Protein AF-A0AA36F958-F1 (afdb_monomer)

Solvent-accessible surface area (backbone atoms only — not comparable to full-atom values): 6539 Å² total; per-residue (Å²): 139,83,89,78,86,78,79,74,82,78,86,76,81,88,77,88,72,92,47,97,82,64,64,79,83,53,77,62,72,61,50,58,80,67,60,77,49,75,65,56,57,45,49,51,37,56,76,62,69,63,53,54,58,68,60,47,49,52,51,36,61,76,69,69,50,98,68,57,74,64,57,44,49,52,50,55,70,69,33,64,68,50,60,71,70,52,81,82,76,77,75,78,94,68,86,130

Structure (mmCIF, N/CA/C/O backbone):
data_AF-A0AA36F958-F1
#
_entry.id   AF-A0AA36F958-F1
#
loop_
_atom_site.group_PDB
_atom_site.id
_atom_site.type_symbol
_atom_site.label_atom_id
_atom_site.label_alt_id
_atom_site.label_comp_id
_atom_site.label_asym_id
_atom_site.label_entity_id
_atom_site.label_seq_id
_atom_site.pdbx_PDB_ins_code
_atom_site.Cartn_x
_atom_site.Cart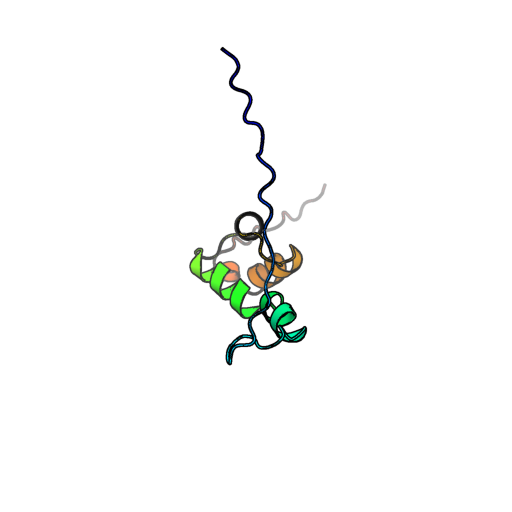n_y
_atom_site.Cartn_z
_atom_site.occupancy
_atom_site.B_iso_or_equiv
_atom_site.auth_seq_id
_atom_site.auth_comp_id
_atom_site.auth_asym_id
_atom_site.auth_atom_id
_atom_site.pdbx_PDB_model_num
ATOM 1 N N . MET A 1 1 ? 50.186 0.284 -3.338 1.00 40.28 1 MET A N 1
ATOM 2 C CA . MET A 1 1 ? 49.736 -0.509 -4.506 1.00 40.28 1 MET A CA 1
ATOM 3 C C . MET A 1 1 ? 48.330 -0.051 -4.884 1.00 40.28 1 MET A C 1
ATOM 5 O O . MET A 1 1 ? 47.367 -0.494 -4.275 1.00 40.28 1 MET A O 1
ATOM 9 N N . ARG A 1 2 ? 48.204 0.926 -5.792 1.00 52.03 2 ARG A N 1
ATOM 10 C CA . ARG A 1 2 ? 46.915 1.484 -6.238 1.00 52.03 2 ARG A CA 1
ATOM 11 C C . ARG A 1 2 ? 46.633 0.907 -7.622 1.00 52.03 2 ARG A C 1
ATOM 13 O O . ARG A 1 2 ? 47.214 1.366 -8.597 1.00 52.03 2 ARG A O 1
ATOM 20 N N . TRP A 1 3 ? 45.836 -0.152 -7.687 1.00 50.44 3 TRP A N 1
ATOM 21 C CA . TRP A 1 3 ? 45.460 -0.783 -8.949 1.00 50.44 3 TRP A CA 1
ATOM 22 C C . TRP A 1 3 ? 44.505 0.158 -9.698 1.00 50.44 3 TRP A C 1
ATOM 24 O O . TRP A 1 3 ? 43.446 0.522 -9.192 1.00 50.44 3 TRP A O 1
ATOM 34 N N . ARG A 1 4 ? 44.933 0.630 -10.872 1.00 55.50 4 ARG A N 1
ATOM 35 C CA . ARG A 1 4 ? 44.144 1.462 -11.785 1.00 55.50 4 ARG A CA 1
ATOM 36 C C . ARG A 1 4 ? 43.639 0.533 -12.889 1.00 55.50 4 ARG A C 1
ATOM 38 O O . ARG A 1 4 ? 44.444 -0.009 -13.635 1.00 55.50 4 ARG A O 1
ATOM 45 N N . ILE A 1 5 ? 42.329 0.308 -12.942 1.00 61.81 5 ILE A N 1
ATOM 46 C CA . ILE A 1 5 ? 41.689 -0.440 -14.030 1.00 61.81 5 ILE A CA 1
ATOM 47 C C . ILE A 1 5 ? 41.472 0.555 -15.164 1.00 61.81 5 ILE A C 1
ATOM 49 O O . ILE A 1 5 ? 40.604 1.422 -15.065 1.00 61.81 5 ILE A O 1
ATOM 53 N N . GLU A 1 6 ? 42.282 0.472 -16.213 1.00 63.47 6 GLU A N 1
ATOM 54 C CA . GLU A 1 6 ? 41.982 1.170 -17.459 1.00 63.47 6 GLU A CA 1
ATOM 55 C C . GLU A 1 6 ? 40.929 0.360 -18.218 1.00 63.47 6 GLU A C 1
ATOM 57 O O . GLU A 1 6 ? 41.117 -0.818 -18.527 1.00 63.47 6 GLU A O 1
ATOM 62 N N . LEU A 1 7 ? 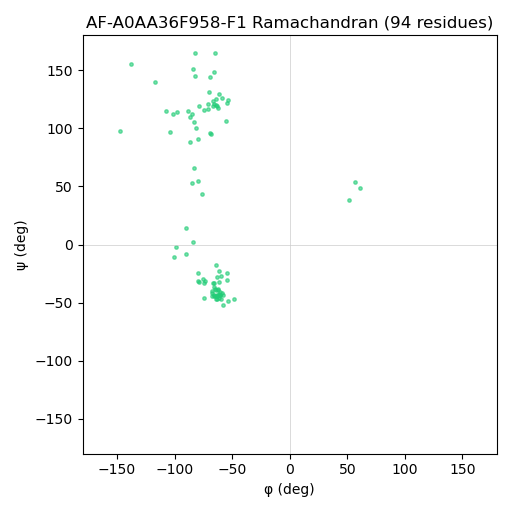39.775 0.981 -18.454 1.00 59.03 7 LEU A N 1
ATOM 63 C CA . LEU A 1 7 ? 38.711 0.422 -19.276 1.00 59.03 7 LEU A CA 1
ATOM 64 C C . LEU A 1 7 ? 39.209 0.405 -20.723 1.00 59.03 7 LEU A C 1
ATOM 66 O O . LEU A 1 7 ? 39.131 1.416 -21.418 1.00 59.03 7 LEU A O 1
ATOM 70 N N . ALA A 1 8 ? 39.748 -0.729 -21.171 1.00 64.69 8 ALA A N 1
ATOM 71 C CA . ALA A 1 8 ? 40.026 -0.945 -22.583 1.00 64.69 8 ALA A CA 1
ATOM 72 C C . ALA A 1 8 ? 38.727 -0.705 -23.370 1.00 64.69 8 ALA A C 1
ATOM 74 O O . ALA A 1 8 ? 37.695 -1.319 -23.090 1.00 64.69 8 ALA A O 1
ATOM 75 N N . GLN A 1 9 ? 38.756 0.235 -24.314 1.00 63.44 9 GLN A N 1
ATOM 76 C CA . GLN A 1 9 ? 37.596 0.591 -25.121 1.00 63.44 9 GLN A CA 1
ATOM 77 C C . GLN A 1 9 ? 37.269 -0.582 -26.053 1.00 63.44 9 GLN A C 1
ATOM 79 O O . GLN A 1 9 ? 37.863 -0.735 -27.118 1.00 63.44 9 GLN A O 1
ATOM 84 N N . TYR A 1 10 ? 36.340 -1.441 -25.637 1.00 65.06 10 TYR A N 1
ATOM 85 C CA . TYR A 1 10 ? 35.825 -2.503 -26.491 1.00 65.06 10 TYR A CA 1
ATOM 86 C C . TYR A 1 10 ? 35.136 -1.869 -27.699 1.00 65.06 10 TYR A C 1
ATOM 88 O O . TYR A 1 10 ? 34.146 -1.148 -27.565 1.00 65.06 10 TYR A O 1
ATOM 96 N N . LYS A 1 11 ? 35.668 -2.134 -28.894 1.00 66.44 11 LYS A N 1
ATOM 97 C CA . LYS A 1 11 ? 35.023 -1.762 -30.150 1.00 66.44 11 LYS A CA 1
ATOM 98 C C . LYS A 1 11 ? 33.939 -2.797 -30.440 1.00 66.44 11 LYS A C 1
ATOM 100 O O . LYS A 1 11 ? 34.207 -3.854 -31.000 1.00 66.44 11 LYS A O 1
ATOM 105 N N . VAL A 1 12 ? 32.734 -2.524 -29.959 1.00 65.44 12 VAL A N 1
ATOM 106 C CA . VAL A 1 12 ? 31.550 -3.347 -30.218 1.00 65.44 12 VAL A CA 1
ATOM 107 C C . VAL A 1 12 ? 30.884 -2.874 -31.502 1.00 65.44 12 VAL A C 1
ATOM 109 O O . VAL A 1 12 ? 30.368 -1.760 -31.559 1.00 65.44 12 VAL A O 1
ATOM 112 N N . ASP A 1 13 ? 30.870 -3.736 -32.515 1.00 66.62 13 ASP A N 1
ATOM 113 C CA . ASP A 1 13 ? 30.061 -3.532 -33.713 1.00 66.62 13 ASP A CA 1
ATOM 114 C C . ASP A 1 13 ? 28.642 -4.054 -33.445 1.00 66.62 13 ASP A C 1
ATOM 116 O O . ASP A 1 13 ? 28.414 -5.251 -33.251 1.00 66.62 13 ASP A O 1
ATOM 120 N N . ILE A 1 14 ? 27.669 -3.140 -33.397 1.00 70.44 14 ILE A N 1
ATOM 121 C CA . ILE A 1 14 ? 26.254 -3.484 -33.219 1.00 70.44 14 ILE A CA 1
ATOM 122 C C . ILE A 1 14 ? 25.695 -3.889 -34.583 1.00 70.44 14 ILE A C 1
ATOM 124 O O . ILE A 1 14 ? 25.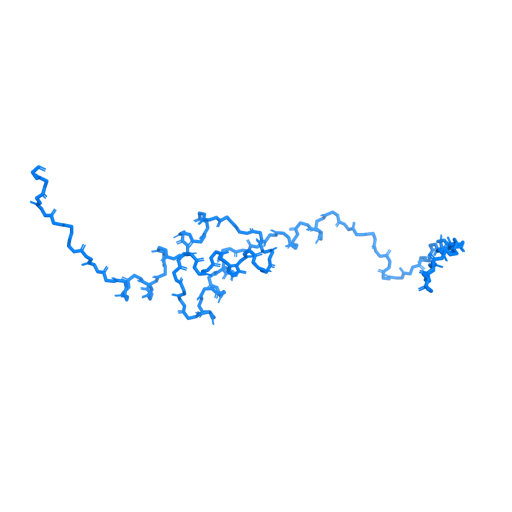362 -3.044 -35.411 1.00 70.44 14 ILE A O 1
ATO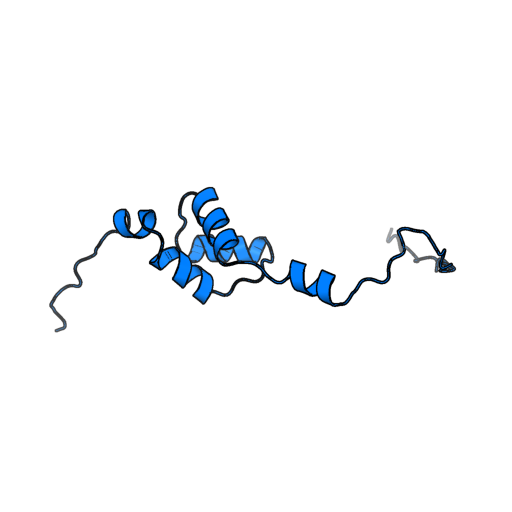M 128 N N . ILE A 1 15 ? 25.588 -5.196 -34.820 1.00 70.19 15 ILE A N 1
ATOM 129 C CA . ILE A 1 15 ? 25.019 -5.739 -36.058 1.00 70.19 15 ILE A CA 1
ATOM 130 C C . ILE A 1 15 ? 23.559 -6.120 -35.807 1.00 70.19 15 ILE A C 1
ATOM 132 O O . ILE A 1 15 ? 23.263 -7.056 -35.063 1.00 70.19 15 ILE A O 1
ATOM 136 N N . TYR A 1 16 ? 22.634 -5.415 -36.458 1.00 68.19 16 TYR A N 1
ATOM 137 C CA . TYR A 1 16 ? 21.218 -5.768 -36.436 1.00 68.19 16 TYR A CA 1
ATOM 138 C C . TYR A 1 16 ? 20.974 -7.048 -37.252 1.00 68.19 16 TYR A C 1
ATOM 140 O O . TYR A 1 16 ? 21.253 -7.094 -38.449 1.00 68.19 16 TYR A O 1
ATOM 148 N N . ARG A 1 17 ? 20.435 -8.094 -36.614 1.00 69.88 17 ARG A N 1
ATOM 149 C CA . ARG A 1 17 ? 19.972 -9.315 -37.292 1.00 69.88 17 ARG A CA 1
ATOM 150 C C . ARG A 1 17 ? 18.447 -9.347 -37.300 1.00 69.88 17 ARG A C 1
ATOM 152 O O . ARG A 1 17 ? 17.830 -9.460 -36.241 1.00 69.88 17 ARG A O 1
ATOM 159 N N . GLN A 1 18 ? 17.831 -9.267 -38.478 1.00 67.50 18 GLN A N 1
ATOM 160 C CA . GLN A 1 18 ? 16.390 -9.497 -38.610 1.00 67.50 18 GLN A CA 1
ATOM 161 C C . GLN A 1 18 ? 16.079 -10.946 -38.230 1.00 67.50 18 GLN A C 1
ATOM 163 O O . GLN A 1 18 ? 16.668 -11.883 -38.762 1.00 67.50 18 GLN A O 1
ATOM 168 N N . GLY A 1 19 ? 15.169 -11.128 -37.280 1.00 74.75 19 GLY A N 1
ATOM 169 C CA . GLY A 1 19 ? 14.689 -12.434 -36.849 1.00 74.75 19 GLY A CA 1
ATOM 170 C C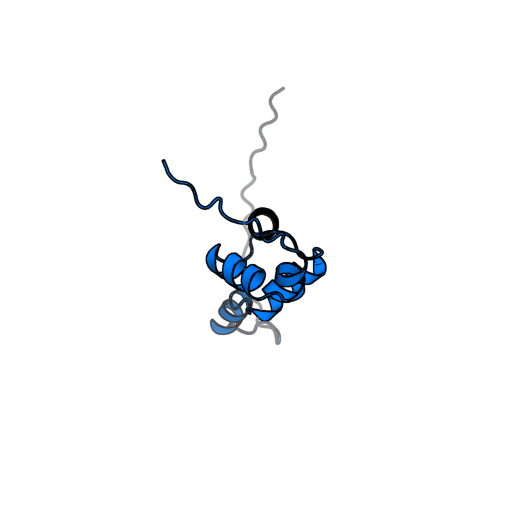 . GLY A 1 19 ? 13.182 -12.380 -36.664 1.00 74.75 19 GLY A C 1
ATOM 171 O O . GLY A 1 19 ? 12.634 -11.315 -36.400 1.00 74.75 19 GLY A O 1
ATOM 172 N N . LYS A 1 20 ? 12.507 -13.529 -36.762 1.00 73.69 20 LYS A N 1
ATOM 173 C CA . LYS A 1 20 ? 11.044 -13.645 -36.593 1.00 73.69 20 LYS A CA 1
ATOM 174 C C . LYS A 1 20 ? 10.530 -13.065 -35.262 1.00 73.69 20 LYS A C 1
ATOM 176 O O . LYS A 1 20 ? 9.380 -12.659 -35.176 1.00 73.69 20 LYS A O 1
ATOM 181 N N . PHE A 1 21 ? 11.390 -13.010 -34.245 1.00 62.84 21 PHE A N 1
ATOM 182 C CA . PHE A 1 21 ? 11.102 -12.446 -32.923 1.00 62.84 21 PHE A CA 1
ATOM 183 C C . PHE A 1 21 ? 11.613 -11.012 -32.736 1.00 62.84 21 PHE A C 1
ATOM 185 O O . PHE A 1 21 ? 11.402 -10.420 -31.684 1.00 62.84 21 PHE A O 1
ATOM 192 N N . ASN A 1 22 ? 12.282 -10.442 -33.740 1.00 64.19 22 ASN A N 1
ATOM 193 C CA . ASN A 1 22 ? 12.778 -9.069 -33.724 1.00 64.19 22 ASN A CA 1
ATOM 194 C C . ASN A 1 22 ? 11.658 -8.115 -34.179 1.00 64.19 22 ASN A C 1
ATOM 196 O O . ASN A 1 22 ? 11.793 -7.369 -35.148 1.00 64.19 22 ASN A O 1
ATOM 200 N N . VAL A 1 23 ? 10.506 -8.235 -33.515 1.00 67.12 23 VAL A N 1
ATOM 201 C CA . VAL A 1 23 ? 9.354 -7.353 -33.696 1.00 67.12 23 VAL A CA 1
ATOM 202 C C . VAL A 1 23 ? 9.739 -5.999 -33.108 1.00 67.12 23 VAL A C 1
ATOM 204 O O . VAL A 1 23 ? 10.270 -5.936 -31.997 1.00 67.12 23 VAL A O 1
ATOM 207 N N . ALA A 1 24 ? 9.513 -4.918 -33.857 1.00 65.38 24 ALA A N 1
ATOM 208 C CA . ALA A 1 24 ? 9.707 -3.573 -33.333 1.00 65.38 24 ALA A CA 1
ATOM 209 C C . ALA A 1 24 ? 8.893 -3.440 -32.040 1.00 65.38 24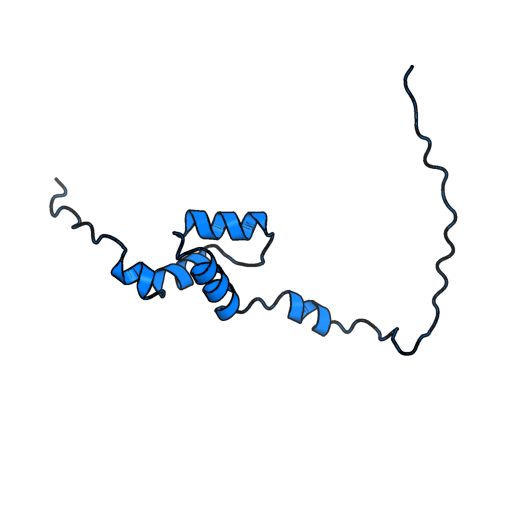 ALA A C 1
ATOM 211 O O . ALA A 1 24 ? 7.695 -3.707 -32.053 1.00 65.38 24 ALA A O 1
ATOM 212 N N . SER A 1 25 ? 9.546 -3.072 -30.932 1.00 55.88 25 SER A N 1
ATOM 213 C CA . SER A 1 25 ? 8.850 -2.781 -29.676 1.00 55.88 25 SER A CA 1
ATOM 214 C C . SER A 1 25 ? 7.808 -1.709 -29.971 1.00 55.88 25 SER A C 1
ATOM 216 O O . SER A 1 25 ? 8.165 -0.549 -30.177 1.00 55.88 25 SER A O 1
ATOM 218 N N . ASP A 1 26 ? 6.535 -2.088 -30.009 1.00 65.00 26 ASP A N 1
ATOM 219 C CA . ASP A 1 26 ? 5.451 -1.140 -30.175 1.00 65.00 26 ASP A CA 1
ATOM 220 C C . ASP A 1 26 ? 5.356 -0.296 -28.901 1.00 65.00 26 ASP A C 1
ATOM 222 O O . ASP A 1 26 ? 5.626 -0.750 -27.782 1.00 65.00 26 ASP A O 1
ATOM 226 N N . THR A 1 27 ? 5.033 0.980 -29.067 1.00 55.44 27 THR A N 1
ATOM 227 C CA . THR A 1 27 ? 5.003 1.945 -27.966 1.00 55.44 27 THR A CA 1
ATOM 228 C C . THR A 1 27 ? 3.981 1.549 -26.890 1.00 55.44 27 THR A C 1
ATOM 230 O O . THR A 1 27 ? 4.140 1.934 -25.732 1.00 55.44 27 THR A O 1
ATOM 233 N N . LEU A 1 28 ? 2.969 0.743 -27.245 1.00 57.06 28 LEU A N 1
ATOM 234 C CA . LEU A 1 28 ? 1.892 0.310 -26.350 1.00 57.06 28 LEU A CA 1
ATOM 235 C C . LEU A 1 28 ? 2.312 -0.848 -25.430 1.00 57.06 28 LEU A C 1
ATOM 237 O O . LEU A 1 28 ? 1.902 -0.891 -24.271 1.00 57.06 28 LEU A O 1
ATOM 241 N N . SER A 1 29 ? 3.212 -1.731 -25.870 1.00 56.28 29 SER A N 1
ATOM 242 C CA . SER A 1 29 ? 3.807 -2.742 -24.980 1.00 56.28 29 SER A CA 1
ATOM 243 C C . SER A 1 29 ? 4.563 -2.123 -23.795 1.00 56.28 29 SER A C 1
ATOM 245 O O . SER A 1 29 ? 4.649 -2.727 -22.726 1.00 56.28 29 SER A O 1
ATOM 247 N N . ARG A 1 30 ? 5.084 -0.894 -23.932 1.00 52.59 30 ARG A N 1
ATOM 248 C CA . ARG A 1 30 ? 5.729 -0.172 -22.818 1.00 52.59 30 ARG A CA 1
ATOM 249 C C . ARG A 1 30 ? 4.732 0.463 -21.853 1.00 52.59 30 ARG A C 1
ATOM 251 O O . ARG A 1 30 ? 5.038 0.538 -20.666 1.00 52.59 30 ARG A O 1
ATOM 2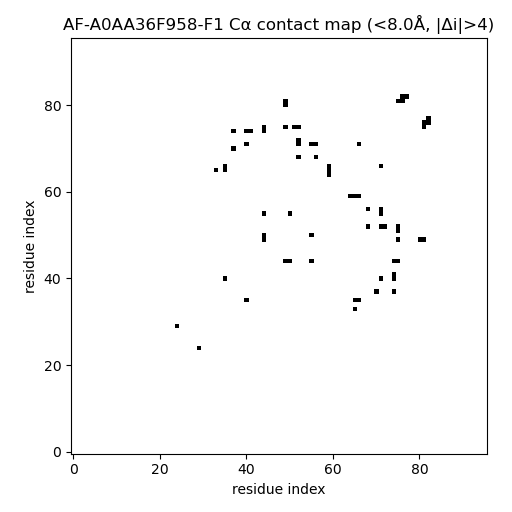58 N N . THR A 1 31 ? 3.563 0.900 -22.325 1.00 52.56 31 THR A N 1
ATOM 259 C CA . THR A 1 31 ? 2.538 1.501 -21.455 1.00 52.56 31 THR A CA 1
ATOM 260 C C . THR A 1 31 ? 1.796 0.456 -20.626 1.00 52.56 31 THR A C 1
ATOM 262 O O . THR A 1 31 ? 1.436 0.751 -19.486 1.00 52.56 31 THR A O 1
ATOM 265 N N . TYR A 1 32 ? 1.641 -0.779 -21.119 1.00 52.47 32 TYR A N 1
ATOM 266 C CA . TYR A 1 32 ? 1.033 -1.866 -20.338 1.00 52.47 32 TYR A CA 1
ATOM 267 C C . TYR A 1 32 ? 1.820 -2.176 -19.052 1.00 52.47 32 TYR A C 1
ATOM 269 O O . TYR A 1 32 ? 1.225 -2.300 -17.988 1.00 52.47 32 TYR A O 1
ATOM 277 N N . CYS A 1 33 ? 3.159 -2.176 -19.102 1.00 50.81 33 CYS A N 1
ATOM 278 C CA . CYS A 1 33 ? 3.998 -2.362 -17.907 1.00 50.81 33 CYS A CA 1
ATOM 279 C C . CYS A 1 33 ? 3.857 -1.243 -16.857 1.00 50.81 33 CYS A C 1
ATOM 281 O O . CYS A 1 33 ? 4.252 -1.435 -15.711 1.00 50.81 33 CYS A O 1
ATOM 283 N N . THR A 1 34 ? 3.322 -0.076 -17.231 1.00 52.94 34 THR A N 1
ATOM 284 C CA . THR A 1 34 ? 3.063 1.046 -16.309 1.00 52.94 34 THR A CA 1
ATOM 285 C C . THR A 1 34 ? 1.607 1.147 -15.863 1.00 52.94 34 THR A C 1
ATOM 287 O O . THR A 1 34 ? 1.305 1.912 -14.950 1.00 52.94 34 THR A O 1
ATOM 290 N N . ALA A 1 35 ? 0.700 0.392 -16.487 1.00 56.00 35 ALA A N 1
ATOM 291 C CA . ALA A 1 35 ? -0.715 0.374 -16.148 1.00 56.00 35 ALA A CA 1
ATOM 292 C C . ALA A 1 35 ? -0.954 -0.576 -14.968 1.00 56.00 35 ALA A C 1
ATOM 294 O O . ALA A 1 35 ? -1.597 -1.613 -15.096 1.00 56.00 35 ALA A O 1
ATOM 295 N N . THR A 1 36 ? -0.407 -0.225 -13.809 1.00 64.50 36 THR A N 1
ATOM 296 C CA . THR A 1 36 ? -0.711 -0.921 -12.564 1.00 64.50 36 THR A CA 1
ATOM 297 C C . THR A 1 36 ? -2.186 -0.732 -12.223 1.00 64.50 36 THR A C 1
ATOM 299 O O . THR A 1 36 ? -2.639 0.405 -12.068 1.00 64.50 36 THR A O 1
ATOM 302 N N . THR A 1 37 ? -2.948 -1.821 -12.130 1.00 72.56 37 THR A N 1
ATOM 303 C CA . THR A 1 37 ? -4.388 -1.731 -11.840 1.00 72.56 37 THR A CA 1
ATOM 304 C C . THR A 1 37 ? -4.646 -1.629 -10.338 1.00 72.56 37 THR A C 1
ATOM 306 O O . THR A 1 37 ? -3.911 -2.188 -9.525 1.00 72.56 37 THR A O 1
ATOM 309 N N . ASP A 1 38 ? -5.740 -0.972 -9.942 1.00 75.38 38 ASP A N 1
ATOM 310 C CA . ASP A 1 38 ? -6.163 -0.905 -8.532 1.00 75.38 38 ASP A CA 1
ATOM 311 C C . ASP A 1 38 ? -6.313 -2.303 -7.895 1.00 75.38 38 ASP A C 1
ATOM 313 O O . ASP A 1 38 ? -6.053 -2.483 -6.702 1.00 75.38 38 ASP A O 1
ATOM 317 N N . ASN A 1 39 ? -6.671 -3.310 -8.698 1.00 83.06 39 ASN A N 1
ATOM 318 C CA . ASN A 1 39 ? -6.779 -4.699 -8.255 1.00 83.06 39 ASN A CA 1
ATOM 319 C C . ASN A 1 39 ? -5.424 -5.278 -7.817 1.00 83.06 39 ASN A C 1
ATOM 321 O O . ASN A 1 39 ? -5.359 -5.974 -6.807 1.00 83.06 39 ASN A O 1
ATOM 325 N N . GLU A 1 40 ? -4.332 -4.957 -8.510 1.00 88.06 40 GLU A N 1
ATOM 326 C CA . GLU A 1 40 ? -2.991 -5.438 -8.155 1.00 88.06 40 GLU A CA 1
ATOM 327 C C . GLU A 1 40 ? -2.512 -4.845 -6.826 1.00 88.06 40 GLU A C 1
ATOM 329 O O . GLU A 1 40 ? -1.954 -5.557 -5.986 1.00 88.06 40 GLU A O 1
ATOM 334 N N . LEU A 1 41 ? -2.783 -3.559 -6.587 1.00 90.38 41 LEU A N 1
ATOM 335 C CA . LEU A 1 41 ? -2.452 -2.915 -5.318 1.00 90.38 41 LEU A CA 1
ATOM 336 C C . LEU A 1 41 ? -3.259 -3.510 -4.153 1.00 90.38 41 LEU A C 1
ATOM 338 O O . LEU A 1 41 ? -2.717 -3.679 -3.056 1.00 90.38 41 LEU A O 1
ATOM 342 N N . TYR A 1 42 ? -4.525 -3.878 -4.386 1.00 92.88 42 TYR A N 1
ATOM 343 C CA . TYR A 1 42 ? -5.330 -4.595 -3.396 1.00 92.88 42 TYR A CA 1
ATOM 344 C C . TYR A 1 42 ? -4.754 -5.986 -3.104 1.00 92.88 42 TYR A C 1
ATOM 346 O O . TYR A 1 42 ? -4.612 -6.354 -1.938 1.00 92.88 42 TYR A O 1
ATOM 354 N N . CYS A 1 43 ? -4.353 -6.738 -4.133 1.00 92.50 43 CYS A N 1
ATOM 355 C CA . CYS A 1 43 ? -3.720 -8.046 -3.961 1.00 92.50 43 CYS A CA 1
ATOM 356 C C . CYS A 1 43 ? -2.435 -7.956 -3.126 1.00 92.50 43 CYS A C 1
ATOM 358 O O . CYS A 1 43 ? -2.235 -8.773 -2.230 1.00 92.50 43 CYS A O 1
ATOM 360 N N . ILE A 1 44 ? -1.598 -6.938 -3.353 1.00 92.88 44 ILE A N 1
ATOM 361 C CA . ILE A 1 44 ? -0.396 -6.690 -2.540 1.00 92.88 44 ILE A CA 1
ATOM 362 C C . ILE A 1 44 ? -0.779 -6.368 -1.089 1.00 92.88 44 ILE A C 1
ATOM 364 O O . ILE A 1 44 ? -0.171 -6.887 -0.153 1.00 92.88 44 ILE A O 1
ATOM 368 N N . HIS A 1 45 ? -1.797 -5.530 -0.884 1.00 94.31 45 HIS A N 1
ATOM 369 C CA . HIS A 1 45 ? -2.295 -5.192 0.449 1.00 94.31 45 HIS A CA 1
ATOM 370 C C . HIS A 1 45 ? -2.803 -6.429 1.212 1.00 94.31 45 HIS A C 1
ATOM 372 O O . HIS A 1 45 ? -2.469 -6.599 2.386 1.00 94.31 45 HIS A O 1
ATOM 378 N N . ALA A 1 46 ? -3.550 -7.313 0.547 1.00 93.62 46 ALA A N 1
ATOM 379 C CA . ALA A 1 46 ? -4.026 -8.567 1.124 1.00 93.62 46 ALA A CA 1
ATOM 380 C C . ALA A 1 46 ? -2.871 -9.548 1.406 1.00 93.62 46 ALA A C 1
ATOM 382 O O . ALA A 1 46 ? -2.783 -10.097 2.502 1.00 93.62 46 ALA A O 1
ATOM 383 N N . ALA A 1 47 ? -1.932 -9.707 0.465 1.00 94.06 47 ALA A N 1
ATOM 384 C CA . ALA A 1 47 ? -0.779 -10.604 0.601 1.00 94.06 47 ALA A CA 1
ATOM 385 C C . ALA A 1 47 ? 0.175 -10.207 1.742 1.00 94.06 47 ALA A C 1
ATOM 387 O O . ALA A 1 47 ? 0.843 -11.062 2.319 1.00 94.06 47 ALA A O 1
ATOM 388 N N . LEU A 1 48 ? 0.234 -8.917 2.086 1.00 93.12 48 LEU A N 1
ATOM 389 C CA . LEU A 1 48 ? 1.030 -8.389 3.199 1.00 93.12 48 LEU A CA 1
ATOM 390 C C . LEU A 1 48 ? 0.265 -8.348 4.534 1.00 93.12 48 LEU A C 1
ATOM 392 O O . LEU A 1 48 ? 0.710 -7.676 5.468 1.00 93.12 48 LEU A O 1
ATOM 396 N N . CYS A 1 49 ? -0.874 -9.037 4.629 1.00 93.25 49 CYS A N 1
ATOM 397 C CA . CYS A 1 49 ? -1.721 -9.092 5.821 1.00 93.25 49 CYS A CA 1
ATOM 398 C C . CYS A 1 49 ? -2.269 -7.719 6.248 1.00 93.25 49 CYS A C 1
ATOM 400 O O . CYS A 1 49 ? -2.190 -7.343 7.417 1.00 93.25 49 CYS A O 1
ATOM 402 N N . HIS A 1 50 ? -2.835 -6.961 5.308 1.00 92.94 50 HIS A N 1
ATOM 403 C CA . HIS A 1 50 ? -3.541 -5.703 5.581 1.00 92.94 50 HIS A CA 1
ATOM 404 C C . HIS A 1 50 ? -2.717 -4.629 6.325 1.00 92.94 50 HIS A C 1
ATOM 406 O O . HIS A 1 50 ? -3.154 -4.086 7.347 1.00 92.94 50 HIS A O 1
ATOM 412 N N . PRO A 1 51 ? -1.521 -4.261 5.826 1.00 93.94 51 PRO A N 1
ATOM 413 C CA . PRO A 1 51 ? -0.691 -3.248 6.458 1.00 93.94 51 PRO A CA 1
ATOM 414 C C . PRO A 1 51 ? -1.348 -1.863 6.402 1.00 93.94 51 PRO A C 1
ATOM 416 O O . PRO A 1 51 ? -2.023 -1.502 5.438 1.00 93.94 51 PRO A O 1
ATOM 419 N N . GLY A 1 52 ? -1.079 -1.039 7.417 1.00 92.94 52 GLY A N 1
ATOM 420 C CA . GLY A 1 52 ? -1.463 0.372 7.400 1.00 92.94 52 GLY A CA 1
ATOM 421 C C . GLY A 1 52 ? -0.741 1.169 6.305 1.00 92.94 52 GLY A C 1
ATOM 422 O O . GLY A 1 52 ? 0.301 0.753 5.794 1.00 92.94 52 GLY A O 1
ATOM 423 N N . ILE A 1 53 ? -1.260 2.366 6.012 1.00 93.19 53 ILE A N 1
ATOM 424 C CA . ILE A 1 53 ? -0.831 3.236 4.897 1.00 93.19 53 ILE A CA 1
ATOM 425 C C . ILE A 1 53 ? 0.693 3.409 4.836 1.00 93.19 53 ILE A C 1
ATOM 427 O O . ILE A 1 53 ? 1.286 3.250 3.775 1.00 93.19 53 ILE A O 1
ATOM 431 N N . ILE A 1 54 ? 1.342 3.689 5.971 1.00 94.12 54 ILE A N 1
ATOM 432 C CA . ILE A 1 54 ? 2.792 3.941 6.032 1.00 94.12 54 ILE A CA 1
ATOM 433 C C . ILE A 1 54 ? 3.587 2.696 5.621 1.00 94.12 54 ILE A C 1
ATOM 435 O O . ILE A 1 54 ? 4.500 2.784 4.804 1.00 94.12 54 ILE A O 1
ATOM 439 N N . ARG A 1 55 ? 3.226 1.525 6.162 1.00 94.56 55 ARG A N 1
ATOM 440 C CA . ARG A 1 55 ? 3.918 0.259 5.875 1.00 94.56 55 ARG A CA 1
ATOM 441 C C . ARG A 1 55 ? 3.714 -0.173 4.427 1.00 94.56 55 ARG A C 1
ATOM 443 O O . ARG A 1 55 ? 4.672 -0.590 3.782 1.00 94.56 55 ARG A O 1
ATOM 450 N N . LEU A 1 56 ? 2.494 -0.026 3.910 1.00 94.62 56 LEU A N 1
ATOM 451 C CA . LEU A 1 56 ? 2.190 -0.344 2.519 1.00 94.62 56 LEU A CA 1
ATOM 452 C C . LEU A 1 56 ? 2.931 0.592 1.554 1.00 94.62 56 LEU A C 1
ATOM 454 O O . LEU A 1 56 ? 3.558 0.134 0.603 1.00 94.62 56 LEU A O 1
ATOM 458 N N . PHE A 1 57 ? 2.938 1.896 1.835 1.00 94.94 57 PHE A N 1
ATOM 459 C CA . PHE A 1 57 ? 3.645 2.872 1.008 1.00 94.94 57 PHE A CA 1
ATOM 460 C C . PHE A 1 57 ? 5.164 2.668 1.024 1.00 94.94 57 PHE A C 1
ATOM 462 O O . PHE A 1 57 ? 5.818 2.768 -0.012 1.00 94.94 57 PHE A O 1
ATOM 469 N N . HIS A 1 58 ? 5.729 2.314 2.178 1.00 95.75 58 HIS A N 1
ATOM 470 C CA . HIS A 1 58 ? 7.140 1.958 2.284 1.00 95.75 58 HIS A CA 1
ATOM 471 C C . HIS A 1 58 ? 7.494 0.742 1.412 1.00 95.75 58 HIS A C 1
ATOM 473 O O . HIS A 1 58 ? 8.487 0.772 0.688 1.00 95.75 58 HIS A O 1
ATOM 479 N N . TYR A 1 59 ? 6.654 -0.299 1.415 1.00 93.88 59 TYR A N 1
ATOM 480 C CA . TYR A 1 59 ? 6.838 -1.469 0.551 1.00 93.88 59 TYR A CA 1
ATOM 481 C C . TYR A 1 59 ? 6.827 -1.093 -0.939 1.00 93.88 59 TYR A C 1
ATOM 483 O O . TYR A 1 59 ? 7.725 -1.482 -1.684 1.00 93.88 59 TYR A O 1
ATOM 491 N N . ILE A 1 60 ? 5.855 -0.280 -1.355 1.00 91.75 60 ILE A N 1
ATOM 492 C CA . ILE A 1 60 ? 5.721 0.229 -2.729 1.00 91.75 60 ILE A CA 1
ATOM 493 C C . ILE A 1 60 ? 6.972 0.994 -3.159 1.00 91.75 60 ILE A C 1
ATOM 495 O O . ILE A 1 60 ? 7.472 0.778 -4.262 1.00 91.75 60 ILE A O 1
ATOM 499 N N . LYS A 1 61 ? 7.513 1.845 -2.278 1.00 92.12 61 LYS A N 1
ATOM 500 C CA . LYS A 1 61 ? 8.741 2.603 -2.545 1.00 92.12 61 LYS A CA 1
ATOM 501 C C . LYS A 1 61 ? 9.966 1.707 -2.678 1.00 92.12 61 LYS A C 1
ATOM 503 O O . LYS A 1 61 ? 10.732 1.895 -3.616 1.00 92.12 61 LYS A O 1
ATOM 508 N N . ILE A 1 62 ? 10.124 0.708 -1.808 1.00 92.50 62 ILE A N 1
ATOM 509 C CA . ILE A 1 62 ? 11.227 -0.264 -1.904 1.00 92.50 62 ILE A CA 1
ATOM 510 C C . ILE A 1 62 ? 11.147 -1.076 -3.199 1.00 92.50 62 ILE A C 1
ATOM 512 O O . ILE A 1 62 ? 12.170 -1.377 -3.807 1.00 92.50 62 ILE A O 1
ATOM 516 N N . LYS A 1 63 ? 9.936 -1.438 -3.630 1.00 87.69 63 LYS A N 1
ATOM 517 C CA . LYS A 1 63 ? 9.704 -2.198 -4.864 1.00 87.69 63 LYS A CA 1
ATOM 518 C C . LYS A 1 63 ? 9.639 -1.331 -6.123 1.00 87.69 63 LYS A C 1
ATOM 520 O O . LYS A 1 63 ? 9.444 -1.878 -7.202 1.00 87.69 63 LYS A O 1
ATOM 525 N N . ASN A 1 64 ? 9.836 -0.017 -5.991 1.00 86.94 64 ASN A N 1
ATOM 526 C CA . ASN A 1 64 ? 9.784 0.957 -7.079 1.00 86.94 64 ASN A CA 1
ATOM 527 C C . ASN A 1 64 ? 8.495 0.862 -7.923 1.00 86.94 64 ASN A C 1
ATOM 529 O O . ASN A 1 64 ? 8.531 0.974 -9.147 1.00 86.94 64 ASN A O 1
ATOM 533 N N . LEU A 1 65 ? 7.358 0.612 -7.264 1.00 87.50 65 LEU A N 1
ATOM 534 C CA . LEU A 1 65 ? 6.054 0.494 -7.919 1.00 87.50 65 LEU A CA 1
ATOM 535 C C . LEU A 1 65 ? 5.440 1.881 -8.167 1.00 87.50 65 LEU A C 1
ATOM 537 O O . LEU A 1 65 ? 5.569 2.793 -7.344 1.00 87.50 65 LEU A O 1
ATOM 541 N N . SER A 1 66 ? 4.728 2.025 -9.284 1.00 87.44 66 SER A N 1
ATOM 542 C CA . SER A 1 66 ? 4.105 3.268 -9.758 1.00 87.44 66 SER A CA 1
ATOM 543 C C . SER A 1 66 ? 2.775 3.589 -9.061 1.00 87.44 66 SER A C 1
ATOM 545 O O . SER A 1 66 ? 1.768 3.809 -9.723 1.00 87.44 66 SER A O 1
ATOM 547 N N . TYR A 1 67 ? 2.759 3.642 -7.726 1.00 89.38 67 TYR A N 1
ATOM 548 C CA . TYR A 1 67 ? 1.564 4.012 -6.956 1.00 89.38 67 TYR A CA 1
ATOM 549 C C . TYR A 1 67 ? 1.769 5.290 -6.147 1.00 89.38 67 TYR A C 1
ATOM 551 O O . TYR A 1 67 ? 2.822 5.513 -5.536 1.00 89.38 67 TYR A O 1
ATOM 559 N N . SER A 1 68 ? 0.734 6.128 -6.109 1.00 91.12 68 SER A N 1
ATOM 560 C CA . SER A 1 68 ? 0.722 7.329 -5.281 1.00 91.12 68 SER A CA 1
ATOM 561 C C . SER A 1 68 ? 0.336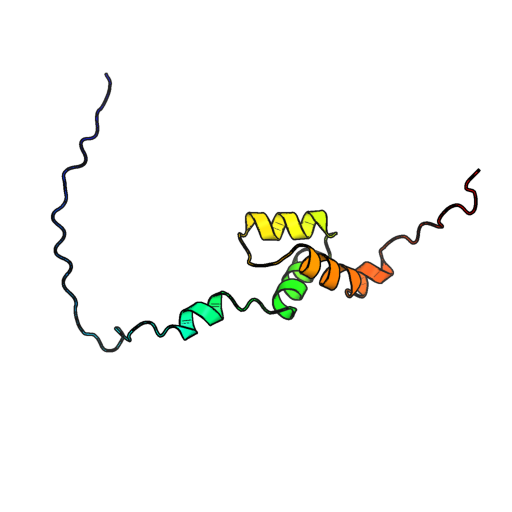 7.011 -3.833 1.00 91.12 68 SER A C 1
ATOM 563 O O . SER A 1 68 ? -0.215 5.956 -3.510 1.00 91.12 68 SER A O 1
ATOM 565 N N . VAL A 1 69 ? 0.592 7.958 -2.928 1.00 92.38 69 VAL A N 1
ATOM 566 C CA . VAL A 1 69 ? 0.119 7.855 -1.537 1.00 92.38 69 VAL A CA 1
ATOM 567 C C . VAL A 1 69 ? -1.413 7.808 -1.488 1.00 92.38 69 VAL A C 1
ATOM 569 O O . VAL A 1 69 ? -1.983 7.161 -0.609 1.00 92.38 69 VAL A O 1
ATOM 572 N N . ASP A 1 70 ? -2.093 8.482 -2.415 1.00 92.94 70 ASP A N 1
ATOM 573 C CA . ASP A 1 70 ? -3.552 8.565 -2.428 1.00 92.94 70 ASP A CA 1
ATOM 574 C C . ASP A 1 70 ? -4.206 7.259 -2.885 1.00 92.94 70 ASP A C 1
ATOM 576 O O . ASP A 1 70 ? -5.237 6.882 -2.328 1.00 92.94 70 ASP A O 1
ATOM 580 N N . ASP A 1 71 ? -3.559 6.500 -3.773 1.00 92.12 71 ASP A N 1
ATOM 581 C CA . ASP A 1 71 ? -3.990 5.139 -4.124 1.00 92.12 71 ASP A CA 1
ATOM 582 C C . ASP A 1 71 ? -3.913 4.213 -2.904 1.00 92.12 71 ASP A C 1
ATOM 584 O O . ASP A 1 71 ? -4.868 3.509 -2.574 1.00 92.12 71 ASP A O 1
ATOM 588 N N . VAL A 1 72 ? -2.822 4.297 -2.137 1.00 92.94 72 VAL A N 1
ATOM 589 C CA . VAL A 1 72 ? -2.661 3.534 -0.889 1.00 92.94 72 VAL A CA 1
ATOM 590 C C . VAL A 1 72 ? -3.729 3.907 0.141 1.00 92.94 72 VAL A C 1
ATOM 592 O O . VAL A 1 72 ? -4.303 3.027 0.792 1.00 92.94 72 VAL A O 1
ATOM 595 N N . LYS A 1 73 ? -4.033 5.204 0.293 1.00 93.62 73 LYS A N 1
ATOM 596 C CA . LYS A 1 73 ? -5.129 5.665 1.162 1.00 93.62 73 LYS A CA 1
ATOM 597 C C . LYS A 1 73 ? -6.476 5.124 0.687 1.00 93.62 73 LYS A C 1
ATOM 599 O O . LYS A 1 73 ? -7.254 4.681 1.531 1.00 93.62 73 LYS A O 1
ATOM 604 N N . ARG A 1 74 ? -6.747 5.151 -0.625 1.00 93.56 74 ARG A N 1
ATOM 605 C CA . ARG A 1 74 ? -7.986 4.644 -1.239 1.00 93.56 74 ARG A CA 1
ATOM 606 C C . ARG A 1 74 ? -8.179 3.164 -0.915 1.00 93.56 74 ARG A C 1
ATOM 608 O O . ARG A 1 74 ? -9.204 2.808 -0.342 1.00 93.56 74 ARG A O 1
ATOM 615 N N . ILE A 1 75 ? -7.169 2.332 -1.163 1.00 93.69 75 ILE A N 1
ATOM 616 C CA . ILE A 1 75 ? -7.234 0.886 -0.895 1.00 93.69 75 ILE A CA 1
ATOM 617 C C . ILE A 1 75 ? -7.400 0.593 0.592 1.00 93.69 75 ILE A C 1
ATOM 619 O O . ILE A 1 75 ? -8.289 -0.160 0.978 1.00 93.69 75 ILE A O 1
ATOM 623 N N . THR A 1 76 ? -6.604 1.240 1.447 1.00 91.88 76 THR A N 1
ATOM 624 C CA . THR A 1 76 ? -6.675 0.994 2.896 1.00 91.88 76 THR A CA 1
ATOM 625 C C . THR A 1 76 ? -8.019 1.442 3.485 1.00 91.88 76 THR A C 1
ATOM 627 O O . THR A 1 76 ? -8.510 0.835 4.432 1.00 91.88 76 THR A O 1
ATOM 630 N N . LYS A 1 77 ? -8.625 2.510 2.945 1.00 90.88 77 LYS A N 1
ATOM 631 C CA . LYS A 1 77 ? -9.942 3.008 3.372 1.00 90.88 77 LYS A CA 1
ATOM 632 C C . LYS A 1 77 ? -11.091 2.124 2.881 1.00 90.88 77 LYS A C 1
ATOM 634 O O . LYS A 1 77 ? -12.091 2.031 3.580 1.00 90.88 77 LYS A O 1
ATOM 639 N N . ASN A 1 78 ? -10.953 1.514 1.706 1.00 91.25 78 ASN A N 1
ATOM 640 C CA . ASN A 1 78 ? -11.990 0.680 1.097 1.00 91.25 78 ASN A CA 1
ATOM 641 C C . ASN A 1 78 ? -11.879 -0.804 1.493 1.00 91.25 78 ASN A C 1
ATOM 643 O O . ASN A 1 78 ? -12.765 -1.592 1.174 1.00 91.25 78 ASN A O 1
ATOM 647 N N . CYS A 1 79 ? -10.806 -1.208 2.175 1.00 93.19 79 CYS A N 1
ATOM 648 C CA . CYS A 1 79 ? -10.627 -2.588 2.601 1.00 93.19 79 CYS A CA 1
ATOM 649 C C . CYS A 1 79 ? -11.533 -2.934 3.794 1.00 93.19 79 CYS A C 1
ATOM 651 O O . CYS A 1 79 ? -11.322 -2.437 4.900 1.00 93.19 79 CYS A O 1
ATOM 653 N N . VAL A 1 80 ? -12.467 -3.868 3.588 1.00 91.94 80 VAL A N 1
ATOM 654 C CA . VAL A 1 80 ? -13.428 -4.343 4.604 1.00 91.94 80 VAL A CA 1
ATOM 655 C C . VAL A 1 80 ? -12.722 -4.803 5.886 1.00 91.94 80 VAL A C 1
ATOM 657 O O . VAL A 1 80 ? -13.034 -4.312 6.966 1.00 91.94 80 VAL A O 1
ATOM 660 N N . ILE A 1 81 ? -11.683 -5.635 5.757 1.00 92.25 81 ILE A N 1
ATOM 661 C CA . ILE A 1 81 ? -10.923 -6.178 6.898 1.00 92.25 81 ILE A CA 1
ATOM 662 C C . ILE A 1 81 ? -10.254 -5.057 7.708 1.00 92.25 81 ILE A C 1
ATOM 664 O O . ILE A 1 81 ? -10.359 -5.009 8.932 1.00 92.25 81 ILE A O 1
ATOM 668 N N . CYS A 1 82 ? -9.607 -4.095 7.040 1.00 92.50 82 CYS A N 1
ATOM 669 C CA . CYS A 1 82 ? -9.034 -2.936 7.723 1.00 92.50 82 CYS A CA 1
ATOM 670 C C . CYS A 1 82 ? -10.102 -2.095 8.423 1.00 92.50 82 CYS A C 1
ATOM 672 O O . CYS A 1 82 ? -9.846 -1.585 9.509 1.00 92.50 82 CYS A O 1
ATOM 674 N N . CYS A 1 83 ? -11.276 -1.920 7.816 1.00 89.00 83 CYS A N 1
ATOM 675 C CA . CYS A 1 83 ? -12.376 -1.157 8.401 1.00 89.00 83 CYS A CA 1
ATOM 676 C C . CYS A 1 83 ? -12.970 -1.817 9.651 1.00 89.00 83 CYS A C 1
ATOM 678 O O . CYS A 1 83 ? -13.393 -1.096 10.555 1.00 89.00 83 CYS A O 1
ATOM 680 N N . GLU A 1 84 ? -12.989 -3.148 9.707 1.00 89.44 84 GLU A N 1
ATOM 681 C CA . GLU A 1 84 ? -13.452 -3.920 10.864 1.00 89.44 84 GLU A CA 1
ATOM 682 C C . GLU A 1 84 ? -12.439 -3.895 12.012 1.00 89.44 84 GLU A C 1
ATOM 684 O O . GLU A 1 84 ? -12.803 -3.633 13.157 1.00 89.44 84 GLU A O 1
ATOM 689 N N . VAL A 1 85 ? -11.157 -4.116 11.707 1.00 86.62 85 VAL A N 1
ATOM 690 C CA . VAL A 1 85 ? -10.097 -4.240 12.723 1.00 86.62 85 VAL A CA 1
ATOM 691 C C . VAL A 1 85 ? -9.635 -2.877 13.250 1.00 86.62 85 VAL A C 1
ATOM 693 O O . VAL A 1 85 ? -9.111 -2.779 14.361 1.00 86.62 85 VAL A O 1
ATOM 696 N N . LYS A 1 86 ? -9.801 -1.796 12.477 1.00 83.94 86 LYS A N 1
ATOM 697 C CA . LYS A 1 86 ? -9.305 -0.472 12.867 1.00 83.94 86 LYS A CA 1
ATOM 698 C C . LYS A 1 86 ? -10.056 0.055 14.101 1.00 83.94 86 LYS A C 1
ATOM 700 O O . LYS A 1 86 ? -11.256 0.324 14.012 1.00 83.94 86 LYS A O 1
ATOM 705 N N . PRO A 1 87 ? -9.357 0.309 15.225 1.00 82.50 87 PRO A N 1
ATOM 706 C CA . PRO A 1 87 ? -9.992 0.815 16.433 1.00 82.50 87 PRO A CA 1
ATOM 707 C C . PRO A 1 87 ? -10.636 2.181 16.179 1.00 82.50 87 PRO A C 1
ATOM 709 O O . PRO A 1 87 ? -10.013 3.109 15.648 1.00 82.50 87 PRO A O 1
ATOM 712 N N . ARG A 1 88 ? -11.906 2.309 16.571 1.00 79.81 88 ARG A N 1
ATOM 713 C CA . ARG A 1 88 ? -12.653 3.568 16.526 1.00 79.81 88 ARG A CA 1
ATOM 714 C C . ARG A 1 88 ? -12.388 4.338 17.809 1.00 79.81 88 ARG A C 1
ATOM 716 O O . ARG A 1 88 ? -13.116 4.205 18.787 1.00 79.81 88 ARG A O 1
ATOM 723 N N . PHE A 1 89 ? -11.331 5.140 17.811 1.00 79.44 89 PHE A N 1
ATOM 724 C CA . PHE A 1 89 ? -11.094 6.058 18.917 1.00 79.44 89 PHE A CA 1
ATOM 725 C C . PHE A 1 89 ? -12.213 7.102 18.952 1.00 79.44 89 PHE A C 1
ATOM 727 O O . PHE A 1 89 ? -12.430 7.828 17.976 1.00 79.44 89 PHE A O 1
ATOM 734 N N . ILE A 1 90 ? -12.926 7.168 20.075 1.00 80.50 90 ILE A N 1
ATOM 735 C CA . ILE A 1 90 ? -13.866 8.251 20.352 1.00 80.50 90 ILE A CA 1
ATOM 736 C C . ILE A 1 90 ? -13.034 9.529 20.421 1.00 80.50 90 ILE A C 1
ATOM 738 O O . ILE A 1 90 ? -12.115 9.637 21.232 1.00 80.50 90 ILE A O 1
ATOM 742 N N . LYS A 1 91 ? -13.319 10.490 19.538 1.00 76.44 91 LYS A N 1
ATOM 743 C CA . LYS A 1 91 ? -12.707 11.814 19.650 1.00 76.44 91 LYS A CA 1
ATOM 744 C C . LYS A 1 91 ? -13.258 12.446 20.931 1.00 76.44 91 LYS A C 1
ATOM 746 O O . LYS A 1 91 ? -14.482 12.527 21.043 1.00 76.44 91 LYS A O 1
ATOM 751 N N . PRO A 1 92 ? -12.414 12.860 21.889 1.00 73.25 92 PRO A N 1
ATOM 752 C CA . PRO A 1 92 ? -12.909 13.479 23.107 1.00 73.25 92 PRO A CA 1
ATOM 753 C C . PRO A 1 92 ? -13.716 14.727 22.745 1.00 73.25 92 PRO A C 1
ATOM 755 O O . PRO A 1 92 ? -13.246 15.605 22.020 1.00 73.25 92 PRO A O 1
ATOM 758 N N . LEU A 1 93 ? -14.950 14.780 23.243 1.00 71.44 93 LEU A N 1
ATOM 759 C CA . LEU A 1 93 ? -15.881 15.900 23.109 1.00 71.44 93 LEU A CA 1
ATOM 760 C C . LEU A 1 93 ? -15.501 17.048 24.058 1.00 71.44 93 LEU A C 1
ATOM 762 O O . LEU A 1 93 ? -16.363 17.608 24.706 1.00 71.44 93 LEU A O 1
ATO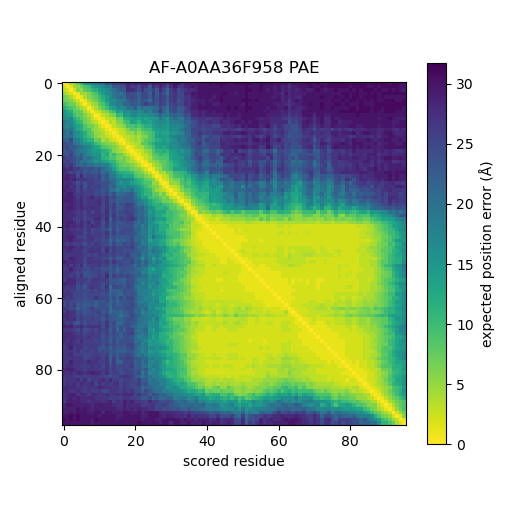M 766 N N . PHE A 1 94 ? -14.223 17.405 24.176 1.00 62.91 94 PHE A N 1
ATOM 767 C CA . PHE A 1 94 ? -13.821 18.597 24.925 1.00 62.91 94 PHE A CA 1
ATOM 768 C C . PHE A 1 94 ? -12.583 19.220 24.286 1.00 62.91 94 PHE A C 1
ATOM 770 O O . PHE A 1 94 ? -11.452 18.795 24.505 1.00 62.91 94 PHE A O 1
ATOM 777 N N . ARG A 1 95 ? -12.832 20.244 23.465 1.00 57.88 95 ARG A N 1
ATOM 778 C CA . ARG A 1 95 ? -11.939 21.396 23.357 1.00 57.88 95 ARG A CA 1
ATOM 779 C C . ARG A 1 95 ? -12.383 22.363 24.456 1.00 57.88 95 ARG A C 1
ATOM 781 O O . ARG A 1 95 ? -13.495 22.878 24.367 1.00 57.88 95 ARG A O 1
ATOM 788 N N . GLN A 1 96 ? -11.566 22.519 25.494 1.00 47.75 96 GLN A N 1
ATOM 789 C CA . GLN A 1 96 ? -11.426 23.815 26.162 1.00 47.75 96 GLN A CA 1
ATOM 790 C C . GLN A 1 96 ? -10.410 24.628 25.364 1.00 47.75 96 GLN A C 1
ATOM 792 O O . GLN A 1 96 ? -9.478 23.991 24.813 1.00 47.75 96 GLN A O 1
#

Radius of gyration: 24.5 Å; Cα contacts (8 Å, |Δi|>4): 35; chains: 1; bounding box: 66×38×65 Å

Sequence (96 aa):
MRWRIELAQYKVDIIYRQGKFNVASDTLSRTYCTATTDNELYCIHAALCHPGIIRLFHYIKIKNLSYSVDDVKRITKNCVICCEVKPRFIKPLFRQ

Secondary structure (DSSP, 8-state):
-------------------TT-----HHHHHHTT---HHHHHHHHHHTTS--HHHHHHHHHHTT----HHHHHHHHHH-HHHHHHS--PPPPS---

Nearest PDB structures (foldseek):
  7ohs-assembly1_v  TM=5.069E-01  e=7.563E+00  Saccharomyces cerevisiae S288C
  6em5-assembly1_v  TM=4.054E-01  e=6.688E+00  Saccharomyces cerevisiae S288C

Mean predicted aligned error: 15.43 Å

Foldseek 3Di:
DDDDDDDDPDPDDDDDDDDPPPPPPDPVVVVVVQCDDLVNLLVQCVVVPNDDLVVSVVVCVVVVHNDDSVSSVVSSVPDPVNVVPPDDDDDPPDDD

Organism: Octopus vulgaris (NCBI:txid6645)

pLDDT: mean 77.7, std 15.6, range [40.28, 95.75]